Protein AF-A0A8T7KBM4-F1 (afdb_monomer_lite)

pLDDT: mean 81.44, std 12.88, range [52.12, 97.19]

Secondary structure (DSSP, 8-state):
-EEEEE-TT--HHHHHHHHHHH-TTSHHHHTT-EEEEEGGGTSSSTTHHHHHHHHHHHH-GGG--

Foldseek 3Di:
DDEAEDEVVDDLVVVLVVCCVPPVPDVCNVVVVYHYDHCVCVPDDPNVVVVVVVVCCSVCVVVPD

Structure (mmCIF, N/CA/C/O backbone):
data_AF-A0A8T7KBM4-F1
#
_entry.id   AF-A0A8T7KBM4-F1
#
loop_
_atom_site.group_PDB
_atom_site.id
_atom_site.type_symbol
_atom_site.label_atom_id
_atom_site.label_alt_id
_atom_site.label_comp_id
_atom_site.label_asym_id
_atom_site.label_entity_id
_atom_site.label_seq_id
_atom_site.pdbx_PDB_ins_code
_atom_site.Cartn_x
_atom_site.Cartn_y
_atom_site.Cartn_z
_atom_site.occupancy
_atom_site.B_iso_or_equiv
_atom_site.auth_seq_id
_atom_site.auth_comp_id
_atom_site.auth_asym_id
_atom_site.auth_atom_id
_atom_site.pdbx_PDB_model_num
ATOM 1 N N . MET A 1 1 ? -6.888 -6.994 -0.187 1.00 81.56 1 MET A N 1
ATOM 2 C CA . MET A 1 1 ? -5.567 -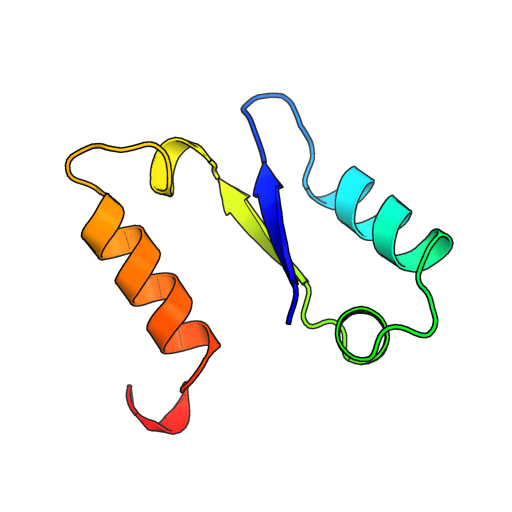6.415 -0.493 1.00 81.56 1 MET A CA 1
ATOM 3 C C . MET A 1 1 ? -5.779 -5.037 -1.095 1.00 81.56 1 MET A C 1
ATOM 5 O O . MET A 1 1 ? -6.733 -4.897 -1.850 1.00 81.56 1 MET A O 1
ATOM 9 N N . ILE A 1 2 ? -4.946 -4.053 -0.749 1.00 85.62 2 ILE A N 1
ATOM 10 C CA . ILE A 1 2 ? -4.914 -2.723 -1.380 1.00 85.62 2 ILE A CA 1
ATOM 11 C C . ILE A 1 2 ? -3.502 -2.493 -1.920 1.00 85.62 2 ILE A C 1
ATOM 13 O O . ILE A 1 2 ? -2.531 -2.663 -1.184 1.00 85.62 2 ILE A O 1
ATOM 17 N N . LEU A 1 3 ? -3.412 -2.107 -3.192 1.00 87.12 3 LEU A N 1
ATOM 18 C CA . LEU A 1 3 ? -2.173 -1.667 -3.825 1.00 87.12 3 LEU A CA 1
ATOM 19 C C . LEU A 1 3 ? -2.111 -0.141 -3.756 1.00 87.12 3 LEU A C 1
ATOM 21 O O . LEU A 1 3 ? -3.074 0.538 -4.115 1.00 87.12 3 LEU A O 1
ATOM 25 N N . ILE A 1 4 ? -1.003 0.395 -3.256 1.00 88.88 4 ILE A N 1
ATOM 26 C CA . ILE A 1 4 ? -0.845 1.817 -2.954 1.00 88.88 4 ILE A CA 1
ATOM 27 C C . ILE A 1 4 ? 0.228 2.377 -3.884 1.00 88.88 4 ILE A C 1
ATOM 29 O O . ILE A 1 4 ? 1.415 2.243 -3.615 1.00 88.88 4 ILE A O 1
ATOM 33 N N . GLY A 1 5 ? -0.177 3.024 -4.976 1.00 83.88 5 GLY A N 1
ATOM 34 C CA . GLY A 1 5 ? 0.777 3.662 -5.887 1.00 83.88 5 GLY A CA 1
ATOM 35 C C . GLY A 1 5 ? 1.506 4.824 -5.207 1.00 83.88 5 GLY A C 1
ATOM 36 O O . GLY A 1 5 ? 0.839 5.774 -4.801 1.00 83.88 5 GLY A O 1
ATOM 37 N N . VAL A 1 6 ? 2.833 4.769 -5.077 1.00 85.25 6 VAL A N 1
ATOM 38 C CA . VAL A 1 6 ? 3.661 5.854 -4.516 1.00 85.25 6 VAL A CA 1
ATOM 39 C C . VAL A 1 6 ? 4.500 6.534 -5.599 1.00 85.25 6 VAL A C 1
ATOM 41 O O . VAL A 1 6 ? 4.983 5.878 -6.522 1.00 85.25 6 VAL A O 1
ATOM 44 N N . TYR A 1 7 ? 4.661 7.853 -5.502 1.00 81.88 7 TYR A N 1
ATOM 45 C CA . TYR A 1 7 ? 5.517 8.654 -6.387 1.00 81.88 7 TYR A CA 1
ATOM 46 C C . TYR A 1 7 ? 6.818 9.042 -5.669 1.00 81.88 7 TYR A C 1
ATOM 48 O O . TYR A 1 7 ? 6.824 9.092 -4.438 1.00 81.88 7 TYR A O 1
ATOM 56 N N . PRO A 1 8 ? 7.912 9.366 -6.387 1.00 77.88 8 PRO A N 1
ATOM 57 C CA . PRO A 1 8 ? 9.111 9.918 -5.760 1.00 77.88 8 PRO A CA 1
ATOM 58 C C . PRO A 1 8 ? 8.777 11.138 -4.887 1.00 77.88 8 PRO A C 1
ATOM 60 O O . PRO A 1 8 ? 8.130 12.077 -5.352 1.00 77.88 8 PRO A O 1
ATOM 63 N N . GLY A 1 9 ? 9.203 11.112 -3.622 1.00 80.62 9 GLY A N 1
ATOM 64 C CA . GLY A 1 9 ? 8.869 12.137 -2.625 1.00 80.62 9 GLY A CA 1
ATOM 65 C C . GLY A 1 9 ? 7.538 11.923 -1.892 1.00 80.62 9 GLY A C 1
ATOM 66 O O . GLY A 1 9 ? 7.121 12.805 -1.146 1.00 80.62 9 GLY A O 1
ATOM 67 N N . GLN A 1 10 ? 6.862 10.787 -2.097 1.00 82.69 10 GLN A N 1
ATOM 68 C CA . GLN A 1 10 ? 5.772 10.323 -1.239 1.00 82.69 10 GLN A CA 1
ATOM 69 C C . GLN A 1 10 ? 6.237 9.139 -0.397 1.00 82.69 10 GLN A C 1
ATOM 71 O O . GLN A 1 10 ? 6.536 8.074 -0.938 1.00 82.69 10 GLN A O 1
ATOM 76 N N . GLU A 1 11 ? 6.207 9.305 0.920 1.00 86.12 11 GLU A N 1
ATOM 77 C CA . GLU A 1 11 ? 6.467 8.212 1.849 1.00 86.12 11 GLU A CA 1
ATOM 78 C C . GLU A 1 11 ? 5.259 7.263 1.875 1.00 86.12 11 GLU A C 1
ATOM 80 O O . GLU A 1 11 ? 4.095 7.677 1.974 1.00 86.12 11 GLU A O 1
ATOM 85 N N . ALA A 1 12 ? 5.520 5.964 1.745 1.00 87.44 12 ALA A N 1
ATOM 86 C CA . ALA A 1 12 ? 4.476 4.942 1.749 1.00 87.44 12 ALA A CA 1
ATOM 87 C C . ALA A 1 12 ? 3.763 4.879 3.109 1.00 87.44 12 ALA A C 1
ATOM 89 O O . ALA A 1 12 ? 2.553 4.644 3.186 1.00 87.44 12 ALA A O 1
ATOM 90 N N . GLU A 1 13 ? 4.521 5.133 4.170 1.00 90.88 13 GLU A N 1
ATOM 91 C CA . GLU A 1 13 ? 4.136 5.120 5.571 1.00 90.88 13 GLU A CA 1
ATOM 92 C C . GLU A 1 13 ? 2.986 6.087 5.842 1.00 90.88 13 GLU A C 1
ATOM 94 O O . GLU A 1 13 ? 2.004 5.703 6.479 1.00 90.88 13 GLU A O 1
ATOM 99 N N . ASP A 1 14 ? 3.043 7.298 5.284 1.00 93.56 14 ASP A N 1
ATOM 100 C CA . ASP A 1 14 ? 2.004 8.315 5.466 1.00 93.56 14 ASP A CA 1
ATOM 101 C C . ASP A 1 14 ? 0.667 7.866 4.861 1.00 93.56 14 ASP A C 1
ATOM 103 O O . ASP A 1 14 ? -0.407 8.051 5.442 1.00 93.56 14 ASP A O 1
ATOM 107 N N . ARG A 1 15 ? 0.717 7.206 3.700 1.00 89.94 15 ARG A N 1
ATOM 108 C CA . ARG A 1 15 ? -0.480 6.703 3.008 1.00 89.94 15 ARG A CA 1
ATOM 109 C C . ARG A 1 15 ? -1.057 5.486 3.722 1.00 89.94 15 ARG A C 1
ATOM 111 O O . ARG A 1 15 ? -2.276 5.356 3.825 1.00 89.94 15 ARG A O 1
ATOM 118 N N . ILE A 1 16 ? -0.199 4.618 4.253 1.00 93.62 16 ILE A N 1
ATOM 119 C CA . ILE A 1 16 ? -0.610 3.487 5.090 1.00 93.62 16 ILE A CA 1
ATOM 120 C C . ILE A 1 16 ? -1.266 3.994 6.379 1.00 93.62 16 ILE A C 1
ATOM 122 O O . ILE A 1 16 ? -2.339 3.508 6.745 1.00 93.62 16 ILE A O 1
ATOM 126 N N . ALA A 1 17 ? -0.672 4.990 7.040 1.00 95.06 17 ALA A N 1
ATOM 127 C CA . ALA A 1 17 ? -1.224 5.605 8.243 1.00 95.06 17 ALA A CA 1
ATOM 128 C C . ALA A 1 17 ? -2.601 6.228 7.972 1.00 95.06 17 ALA A C 1
ATOM 130 O O . ALA A 1 17 ? -3.548 5.980 8.722 1.00 95.06 17 ALA A O 1
ATOM 131 N N . PHE A 1 18 ? -2.745 6.948 6.854 1.00 94.69 18 PHE A N 1
ATOM 132 C CA . PHE A 1 18 ? -4.031 7.473 6.402 1.00 94.69 18 PHE A CA 1
ATOM 133 C C . PHE A 1 18 ? -5.073 6.360 6.211 1.00 94.69 18 PHE A C 1
ATOM 135 O O . PHE A 1 18 ? -6.165 6.437 6.770 1.00 94.69 18 PHE A O 1
ATOM 142 N N . LEU A 1 19 ? -4.738 5.284 5.490 1.00 94.75 19 LEU A N 1
ATOM 143 C CA . LEU A 1 19 ? -5.667 4.173 5.252 1.00 94.75 19 LEU A CA 1
ATOM 144 C C . LEU A 1 19 ? -6.098 3.480 6.551 1.00 94.75 19 LEU A C 1
ATOM 146 O O . LEU A 1 19 ? -7.277 3.155 6.703 1.00 94.75 19 LEU A O 1
ATOM 150 N N . LYS A 1 20 ? -5.171 3.297 7.500 1.00 95.44 20 LYS A N 1
ATOM 151 C CA . LYS A 1 20 ? -5.460 2.723 8.823 1.00 95.44 20 LYS A CA 1
ATOM 152 C C . LYS A 1 20 ? -6.397 3.611 9.645 1.00 95.44 20 LYS A C 1
ATOM 154 O O . LYS A 1 20 ? -7.296 3.089 10.298 1.00 95.44 20 LYS A O 1
ATOM 159 N N . ALA A 1 21 ? -6.230 4.932 9.580 1.00 97.12 21 ALA A N 1
ATOM 160 C CA . ALA A 1 21 ? -7.074 5.880 10.304 1.00 97.12 21 ALA A CA 1
ATOM 161 C C . ALA A 1 21 ? -8.463 6.061 9.667 1.00 97.12 21 ALA A C 1
ATOM 163 O O . ALA A 1 21 ? -9.466 6.136 10.373 1.00 97.12 21 ALA A O 1
ATOM 164 N N . THR A 1 22 ? -8.536 6.140 8.337 1.00 97.19 22 THR A N 1
ATOM 165 C CA . THR A 1 22 ? -9.770 6.482 7.614 1.00 97.19 22 THR A CA 1
ATOM 166 C C . THR A 1 22 ? -10.649 5.269 7.319 1.00 97.19 22 THR A C 1
ATOM 168 O O . THR A 1 22 ? -11.873 5.387 7.335 1.00 97.19 22 THR A O 1
ATOM 171 N N . PHE A 1 23 ? -10.056 4.094 7.084 1.00 95.88 23 PHE A N 1
ATOM 172 C CA . PHE A 1 23 ? -10.784 2.888 6.675 1.00 95.88 23 PHE A CA 1
ATOM 173 C C . PHE A 1 23 ? -10.508 1.680 7.588 1.00 95.88 23 PHE A C 1
ATOM 175 O O . PHE A 1 23 ? -10.181 0.595 7.096 1.00 95.88 23 PHE A O 1
ATOM 182 N N . PRO A 1 24 ? -10.677 1.810 8.917 1.00 95.88 24 PRO A N 1
ATOM 183 C CA . PRO A 1 24 ? -10.271 0.779 9.875 1.00 95.88 24 PRO A CA 1
ATOM 184 C C . PRO A 1 24 ? -11.069 -0.529 9.760 1.00 95.88 24 PRO A C 1
ATOM 186 O O . PRO A 1 24 ? -10.640 -1.562 10.267 1.00 95.88 24 PRO A O 1
ATOM 189 N N . THR A 1 25 ? -12.237 -0.507 9.115 1.00 95.62 25 THR A N 1
ATOM 190 C CA . THR A 1 25 ? -13.114 -1.678 8.952 1.00 95.62 25 THR A CA 1
ATOM 191 C C . THR A 1 25 ? -12.915 -2.409 7.629 1.00 95.62 25 THR A C 1
ATOM 193 O O . THR A 1 25 ? -13.514 -3.461 7.416 1.00 95.62 25 THR A O 1
ATOM 196 N N . VAL A 1 26 ? -12.091 -1.881 6.719 1.00 96.06 26 VAL A N 1
ATOM 197 C CA . VAL A 1 26 ? -11.823 -2.553 5.448 1.00 96.06 26 VAL A CA 1
ATOM 198 C C . VAL A 1 26 ? -10.998 -3.814 5.726 1.00 96.06 26 VAL A C 1
ATOM 200 O O . VAL A 1 26 ? -9.924 -3.704 6.320 1.00 96.06 26 VAL A O 1
ATOM 203 N N . PRO A 1 27 ? -11.407 -5.007 5.246 1.00 95.88 27 PRO A N 1
ATOM 204 C CA . PRO A 1 27 ? -10.688 -6.248 5.535 1.00 95.88 27 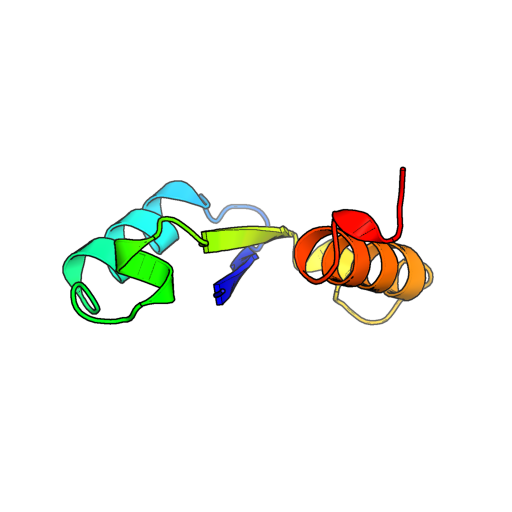PRO A CA 1
ATOM 205 C C . PRO A 1 27 ? -9.209 -6.216 5.135 1.00 95.88 27 PRO A C 1
ATOM 207 O O . PRO A 1 27 ? -8.373 -6.833 5.782 1.00 95.88 27 PRO A O 1
ATOM 210 N N . ALA A 1 28 ? -8.848 -5.486 4.077 1.00 92.81 28 ALA A N 1
ATOM 211 C CA . ALA A 1 28 ? -7.448 -5.323 3.690 1.00 92.81 28 ALA A CA 1
ATOM 212 C C . ALA A 1 28 ? -6.625 -4.521 4.715 1.00 92.81 28 ALA A C 1
ATOM 214 O O . ALA A 1 28 ? -5.461 -4.838 4.912 1.00 92.81 28 ALA A O 1
ATOM 215 N N . VAL A 1 29 ? -7.229 -3.523 5.365 1.00 93.25 29 VAL A N 1
ATOM 216 C CA . VAL A 1 29 ? -6.598 -2.713 6.417 1.00 93.25 29 VAL A CA 1
ATOM 217 C C . VAL A 1 29 ? -6.500 -3.518 7.713 1.00 93.25 29 VAL A C 1
ATOM 219 O O . VAL A 1 29 ? -5.442 -3.553 8.331 1.00 93.25 29 VAL A O 1
ATOM 222 N N . GLN A 1 30 ? -7.570 -4.229 8.083 1.00 95.94 30 GLN A N 1
ATOM 223 C CA . GLN A 1 30 ? -7.605 -5.067 9.288 1.00 95.94 30 GLN A CA 1
ATOM 224 C C . GLN A 1 30 ? -6.589 -6.212 9.255 1.00 95.94 30 GLN A C 1
ATOM 226 O O . GLN A 1 30 ? -6.023 -6.558 10.285 1.00 95.94 30 GLN A O 1
ATOM 231 N N . ASN A 1 31 ? -6.353 -6.784 8.073 1.00 94.25 31 ASN A N 1
ATOM 232 C CA . ASN A 1 31 ? -5.427 -7.900 7.881 1.00 94.25 31 ASN A CA 1
ATOM 233 C C . ASN A 1 31 ? -4.031 -7.456 7.402 1.00 94.25 31 ASN A C 1
ATOM 235 O O . ASN A 1 31 ? -3.281 -8.289 6.906 1.00 94.25 31 ASN A O 1
ATOM 239 N N . ASP A 1 32 ? -3.712 -6.158 7.475 1.00 91.38 32 ASP A N 1
ATOM 240 C CA . ASP A 1 32 ? -2.420 -5.571 7.070 1.00 91.38 32 ASP A CA 1
ATOM 241 C C . ASP A 1 32 ? -1.969 -5.941 5.638 1.00 91.38 32 ASP A C 1
ATOM 243 O O . ASP A 1 32 ? -0.790 -6.076 5.327 1.00 91.38 32 ASP A O 1
ATOM 247 N N . ARG A 1 33 ? -2.931 -6.089 4.717 1.00 92.69 33 ARG A N 1
ATOM 248 C CA . ARG A 1 33 ? -2.701 -6.418 3.298 1.00 92.69 33 ARG A CA 1
ATOM 249 C C . ARG A 1 33 ? -2.596 -5.150 2.448 1.00 92.69 33 ARG A C 1
ATOM 251 O O . ARG A 1 33 ? -3.396 -4.964 1.518 1.00 92.69 33 ARG A O 1
ATOM 258 N N . LEU A 1 34 ? -1.656 -4.279 2.811 1.00 91.62 34 LEU A N 1
ATOM 259 C CA . LEU A 1 34 ? -1.399 -2.970 2.208 1.00 91.62 34 LEU A CA 1
ATOM 260 C C . LEU A 1 34 ? -0.010 -2.971 1.562 1.00 91.62 34 LEU A C 1
ATOM 262 O O . LEU A 1 34 ? 0.991 -3.060 2.263 1.00 91.62 34 LEU A O 1
ATOM 266 N N . TYR A 1 35 ? 0.047 -2.868 0.235 1.00 88.75 35 TYR A N 1
ATOM 267 C CA . TYR A 1 35 ? 1.299 -3.012 -0.509 1.00 88.75 35 TYR A CA 1
ATOM 268 C C . TYR A 1 35 ? 1.599 -1.731 -1.283 1.00 88.75 35 TYR A C 1
ATOM 270 O O . TYR A 1 35 ? 0.912 -1.450 -2.272 1.00 88.75 35 TYR A O 1
ATOM 278 N N . PRO A 1 36 ? 2.576 -0.923 -0.841 1.00 87.06 36 PRO A N 1
ATOM 279 C CA . PRO A 1 36 ? 3.054 0.191 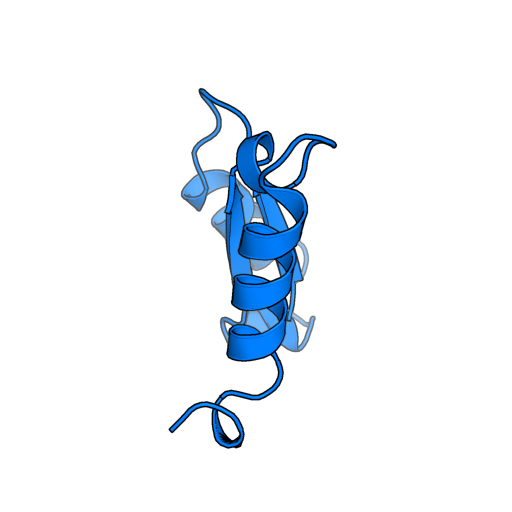-1.636 1.00 87.06 36 PRO A CA 1
ATOM 280 C C . PRO A 1 36 ? 3.761 -0.327 -2.884 1.00 87.06 36 PRO A C 1
ATOM 282 O O . PRO A 1 36 ? 4.606 -1.214 -2.807 1.00 87.06 36 PRO A O 1
ATOM 285 N N . ILE A 1 37 ? 3.394 0.232 -4.032 1.00 82.88 37 ILE A N 1
ATOM 286 C CA . ILE A 1 37 ? 4.022 -0.061 -5.316 1.00 82.88 37 ILE A CA 1
ATOM 287 C C . ILE A 1 37 ? 4.540 1.262 -5.876 1.00 82.88 37 ILE A C 1
ATOM 289 O O . ILE A 1 37 ? 3.745 2.196 -6.042 1.00 82.88 37 ILE A O 1
ATOM 293 N N . PRO A 1 38 ? 5.846 1.383 -6.163 1.00 79.06 38 PRO A N 1
ATOM 294 C CA . PRO A 1 38 ? 6.368 2.525 -6.891 1.00 79.06 38 PRO A CA 1
ATOM 295 C C . PRO A 1 38 ? 5.641 2.658 -8.225 1.00 79.06 38 PRO A C 1
ATOM 297 O O . PRO A 1 38 ? 5.625 1.748 -9.047 1.00 79.06 38 PRO A O 1
ATOM 300 N N . THR A 1 39 ? 5.020 3.808 -8.453 1.00 69.94 39 THR A N 1
ATOM 301 C CA . THR A 1 39 ? 4.242 4.050 -9.675 1.00 69.94 39 THR A CA 1
ATOM 302 C C . THR A 1 39 ? 5.096 3.944 -10.932 1.00 69.94 39 THR A C 1
ATOM 304 O O . THR A 1 39 ? 4.580 3.489 -11.946 1.00 69.94 39 THR A O 1
ATOM 307 N N . ILE A 1 40 ? 6.406 4.213 -10.845 1.00 61.75 40 ILE A N 1
ATOM 308 C CA . ILE A 1 40 ? 7.392 3.969 -11.914 1.00 61.75 40 ILE A CA 1
ATOM 309 C C . ILE A 1 40 ? 7.418 2.512 -12.415 1.00 61.75 40 ILE A C 1
ATOM 311 O O . ILE A 1 40 ? 7.766 2.271 -13.568 1.00 61.75 40 ILE A O 1
ATOM 315 N N . ASP A 1 41 ? 7.006 1.550 -11.585 1.00 59.25 41 ASP A N 1
ATOM 316 C CA . ASP A 1 41 ? 6.916 0.130 -11.943 1.00 59.25 41 ASP A CA 1
ATOM 317 C C . ASP A 1 41 ? 5.538 -0.243 -12.538 1.00 59.25 41 ASP A C 1
ATOM 319 O O . ASP A 1 41 ? 5.341 -1.353 -13.029 1.00 59.25 41 ASP A O 1
ATOM 323 N N . THR A 1 42 ? 4.579 0.693 -12.536 1.00 55.97 42 THR A N 1
ATOM 324 C CA . THR A 1 42 ? 3.205 0.524 -13.062 1.00 55.97 42 THR A CA 1
ATOM 325 C C . THR A 1 42 ? 2.847 1.495 -14.191 1.00 55.97 42 THR A C 1
ATOM 327 O O . THR A 1 42 ? 1.880 1.270 -14.920 1.00 55.97 42 THR A O 1
ATOM 330 N N . GLU A 1 43 ? 3.615 2.572 -14.360 1.00 55.72 43 GLU A N 1
ATOM 331 C CA . GLU A 1 43 ? 3.495 3.506 -15.472 1.00 55.72 43 GLU A CA 1
ATOM 332 C C . GLU A 1 43 ? 4.001 2.826 -16.749 1.00 55.72 43 GLU A C 1
ATOM 334 O O . GLU A 1 43 ? 5.101 2.277 -16.794 1.00 55.72 43 GLU A O 1
ATOM 339 N N . ALA A 1 44 ? 3.151 2.821 -17.778 1.00 52.12 44 ALA A N 1
ATOM 340 C CA . ALA A 1 44 ? 3.317 2.089 -19.028 1.00 52.12 44 ALA A CA 1
ATOM 341 C C . ALA A 1 44 ? 4.713 2.263 -19.665 1.00 52.12 44 ALA A C 1
ATOM 343 O O . ALA A 1 44 ? 4.968 3.188 -20.435 1.00 52.12 44 ALA A O 1
ATOM 344 N N . SER A 1 45 ? 5.608 1.323 -19.375 1.00 55.25 45 SER A N 1
ATOM 345 C CA . SER A 1 45 ? 6.862 1.083 -20.087 1.00 55.25 45 SER A CA 1
ATOM 346 C C . SER A 1 45 ? 7.245 -0.401 -19.958 1.00 55.25 45 SER A C 1
ATOM 348 O O . SER A 1 45 ? 6.462 -1.208 -19.459 1.00 55.25 45 SER A O 1
ATOM 350 N N . VAL A 1 46 ? 8.442 -0.784 -20.410 1.00 54.09 46 VAL A N 1
ATOM 351 C CA . VAL A 1 46 ? 8.987 -2.162 -20.434 1.00 54.09 46 VAL A CA 1
ATOM 352 C C . VAL A 1 46 ? 8.861 -2.972 -19.126 1.00 54.09 46 VAL A C 1
ATOM 354 O O . VAL A 1 46 ? 9.024 -4.186 -19.172 1.00 54.09 46 VAL A O 1
ATOM 357 N N . ARG A 1 47 ? 8.537 -2.345 -17.987 1.00 56.41 47 ARG A N 1
ATOM 358 C CA . ARG A 1 47 ? 8.427 -2.972 -16.653 1.00 56.41 47 ARG A CA 1
ATOM 359 C C . ARG A 1 47 ? 7.017 -3.387 -16.232 1.00 56.41 47 ARG A C 1
ATOM 361 O O . ARG A 1 47 ? 6.847 -3.931 -15.148 1.00 56.41 47 ARG A O 1
ATOM 368 N N . VAL A 1 48 ? 6.003 -3.198 -17.082 1.00 63.41 48 VAL A N 1
ATOM 369 C CA . VAL A 1 48 ? 4.626 -3.659 -16.792 1.00 63.41 48 VAL A CA 1
ATOM 370 C C . VAL A 1 48 ? 4.582 -5.161 -16.471 1.00 63.41 48 VAL A C 1
ATOM 372 O O . VAL A 1 48 ? 3.768 -5.591 -15.659 1.00 63.41 48 VAL A O 1
ATOM 375 N N . ILE A 1 49 ? 5.475 -5.957 -17.070 1.00 67.50 49 ILE A N 1
ATOM 376 C CA . ILE A 1 49 ? 5.591 -7.395 -16.791 1.00 67.50 49 ILE A CA 1
ATOM 377 C C . ILE A 1 49 ? 6.120 -7.654 -15.371 1.00 67.50 49 ILE A C 1
ATOM 379 O O . ILE A 1 49 ? 5.606 -8.543 -14.701 1.00 67.50 49 ILE A O 1
ATOM 383 N N . ASP A 1 50 ? 7.066 -6.851 -14.881 1.00 69.00 50 ASP A N 1
ATOM 384 C CA . ASP A 1 50 ? 7.599 -6.979 -13.518 1.00 69.00 50 ASP A CA 1
ATOM 385 C C . ASP A 1 50 ? 6.540 -6.591 -12.476 1.00 69.00 50 ASP A C 1
ATOM 387 O O . ASP A 1 50 ? 6.351 -7.287 -11.478 1.00 69.00 50 ASP A O 1
ATOM 391 N N . GLY A 1 51 ? 5.782 -5.519 -12.740 1.00 67.25 51 GLY A N 1
ATOM 392 C CA . GLY A 1 51 ? 4.640 -5.133 -11.909 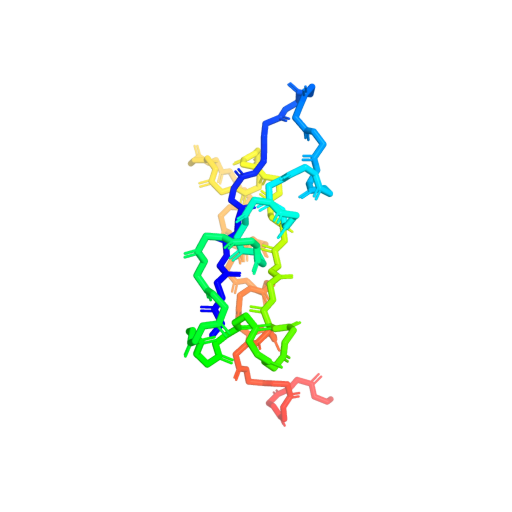1.00 67.25 51 GLY A CA 1
ATOM 393 C C . GLY A 1 51 ? 3.550 -6.212 -11.881 1.00 67.25 51 GLY A C 1
ATOM 394 O O . GLY A 1 51 ? 2.994 -6.509 -10.823 1.00 67.25 51 GLY A O 1
ATOM 395 N N . LEU A 1 52 ? 3.276 -6.853 -13.022 1.00 75.81 52 LEU A N 1
ATOM 396 C CA . LEU A 1 52 ? 2.325 -7.963 -13.107 1.00 75.81 52 LEU A CA 1
ATOM 397 C C . LEU A 1 52 ? 2.805 -9.197 -12.327 1.00 75.81 52 LEU A C 1
ATOM 399 O O . LEU A 1 52 ? 1.998 -9.814 -11.634 1.00 75.81 52 LEU A O 1
ATOM 403 N N . ASP A 1 53 ? 4.096 -9.530 -12.397 1.00 79.12 53 ASP A N 1
ATOM 404 C CA . ASP A 1 53 ? 4.699 -10.638 -11.643 1.00 79.12 53 ASP A CA 1
ATOM 405 C C . ASP A 1 53 ? 4.614 -10.402 -10.125 1.00 79.12 53 ASP A C 1
ATOM 407 O O . ASP A 1 53 ? 4.203 -11.285 -9.370 1.00 79.12 53 ASP A O 1
ATOM 411 N N . GLN A 1 54 ? 4.894 -9.179 -9.663 1.00 77.31 54 GLN A N 1
ATOM 412 C CA . GLN A 1 54 ? 4.738 -8.819 -8.250 1.00 77.31 54 GLN A CA 1
ATOM 413 C C . GLN A 1 54 ? 3.282 -8.935 -7.776 1.00 77.31 54 GLN A C 1
ATOM 415 O O . GLN A 1 54 ? 3.022 -9.474 -6.697 1.00 77.31 54 GLN A O 1
ATOM 420 N N . ILE A 1 55 ? 2.321 -8.477 -8.585 1.00 79.12 55 ILE A N 1
ATOM 421 C CA . ILE A 1 55 ? 0.890 -8.600 -8.273 1.00 79.12 55 ILE A CA 1
ATOM 422 C C . ILE A 1 55 ? 0.468 -10.073 -8.235 1.00 79.12 55 ILE A C 1
ATOM 424 O O . ILE A 1 55 ? -0.258 -10.475 -7.325 1.00 79.12 55 ILE A O 1
ATOM 428 N N . ALA A 1 56 ? 0.932 -10.886 -9.186 1.00 81.25 56 ALA A N 1
ATOM 429 C CA . ALA A 1 56 ? 0.611 -12.307 -9.248 1.00 81.25 56 ALA A CA 1
ATOM 430 C C . ALA A 1 56 ? 1.132 -13.063 -8.014 1.00 81.25 56 ALA A C 1
ATOM 432 O O . ALA A 1 56 ? 0.364 -13.787 -7.379 1.00 81.25 56 ALA A O 1
ATOM 433 N N . LYS A 1 57 ? 2.384 -12.820 -7.605 1.00 81.06 57 LYS A N 1
ATOM 434 C CA . LYS A 1 57 ? 2.979 -13.398 -6.386 1.00 81.06 57 LYS A CA 1
ATOM 435 C C . LYS A 1 57 ? 2.265 -12.957 -5.110 1.00 81.06 57 LYS A C 1
ATOM 437 O O . LYS A 1 57 ? 2.102 -13.752 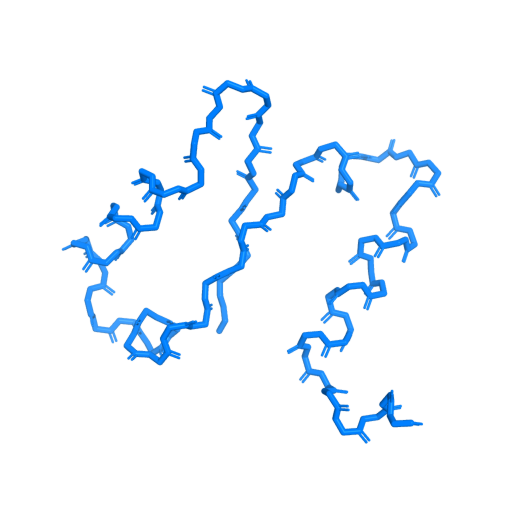-4.189 1.00 81.06 57 LYS A O 1
ATOM 442 N N . ALA A 1 58 ? 1.800 -11.710 -5.053 1.00 77.31 58 ALA A N 1
ATOM 443 C CA . ALA A 1 58 ? 1.028 -11.214 -3.915 1.00 77.31 58 ALA A CA 1
ATOM 444 C C . ALA A 1 58 ? -0.392 -11.814 -3.837 1.00 77.31 58 ALA A C 1
ATOM 446 O O . ALA A 1 58 ? -0.967 -11.914 -2.748 1.00 77.31 58 ALA A O 1
ATOM 447 N N . LEU A 1 59 ? -0.981 -12.183 -4.980 1.00 79.44 59 LEU A N 1
ATOM 448 C CA . LEU A 1 59 ? -2.313 -12.790 -5.059 1.00 79.44 59 LEU A CA 1
ATOM 449 C C . LEU A 1 59 ? -2.303 -14.298 -4.803 1.00 79.44 59 LEU A C 1
ATOM 451 O O . LEU A 1 59 ? -3.231 -14.785 -4.160 1.00 79.44 59 LEU A O 1
ATOM 455 N N . HIS A 1 60 ? -1.284 -14.998 -5.302 1.00 84.56 60 HIS A N 1
ATOM 456 C CA . HIS A 1 60 ? -1.221 -16.459 -5.345 1.00 84.56 60 HIS A CA 1
ATOM 457 C C . HIS A 1 60 ? 0.134 -16.993 -4.864 1.00 84.56 60 HIS A C 1
ATOM 459 O O . HIS A 1 60 ? 0.830 -17.643 -5.642 1.00 84.56 60 HIS A O 1
ATOM 465 N N . PRO A 1 61 ? 0.559 -16.723 -3.617 1.00 75.69 61 PRO A N 1
ATOM 466 C CA 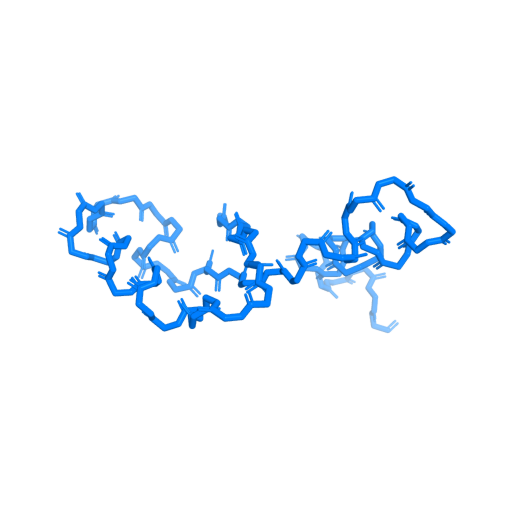. PRO A 1 61 ? 1.868 -17.156 -3.122 1.00 75.69 61 PRO A CA 1
ATOM 467 C C . PRO A 1 61 ? 2.094 -18.674 -3.244 1.00 75.69 61 PRO A C 1
ATOM 469 O O . PRO A 1 61 ? 3.215 -19.104 -3.484 1.00 75.69 61 PRO A O 1
ATOM 472 N N . GLU A 1 62 ? 1.033 -19.479 -3.163 1.00 83.19 62 GLU A N 1
ATOM 473 C CA . GLU A 1 62 ? 1.048 -20.938 -3.319 1.00 83.19 62 GLU A CA 1
ATOM 474 C C . GLU A 1 62 ? 1.431 -21.440 -4.722 1.00 83.19 62 GLU A C 1
ATOM 476 O O . GLU A 1 62 ? 1.767 -22.609 -4.885 1.00 83.19 62 GLU A O 1
ATOM 481 N N . ALA A 1 63 ? 1.351 -20.587 -5.745 1.00 78.00 63 ALA A N 1
ATOM 482 C CA . ALA A 1 63 ? 1.627 -20.956 -7.132 1.00 78.00 63 ALA A CA 1
ATOM 483 C C . ALA A 1 63 ? 3.083 -20.688 -7.560 1.00 78.00 63 ALA A C 1
ATOM 485 O O . ALA A 1 63 ? 3.439 -20.986 -8.700 1.00 78.00 63 ALA A O 1
ATOM 486 N N . PHE A 1 64 ? 3.903 -20.108 -6.675 1.00 74.50 64 PHE A N 1
ATOM 487 C CA . PHE A 1 64 ? 5.262 -19.642 -6.976 1.00 74.50 64 PHE A CA 1
ATOM 488 C C . PHE A 1 64 ? 6.326 -20.186 -6.002 1.00 74.50 64 PHE A C 1
ATOM 490 O O . PHE A 1 64 ? 7.350 -19.528 -5.803 1.00 74.50 64 PHE A O 1
ATOM 497 N N . GLU A 1 65 ? 6.087 -21.359 -5.402 1.00 59.44 65 GLU A N 1
ATOM 498 C CA . GLU A 1 65 ? 7.132 -22.144 -4.714 1.00 59.44 65 GLU A CA 1
ATOM 499 C C . GLU A 1 65 ? 8.195 -22.693 -5.679 1.00 59.44 65 GLU A C 1
ATOM 501 O O . GLU A 1 65 ? 7.832 -23.142 -6.794 1.00 59.44 65 GLU A O 1
#

Radius of gyration: 13.08 Å; chains: 1; bounding box: 22×34×31 Å

Sequence (65 aa):
MILIGVYPGQEAEDRIAFLKATFPTVPAVQNDRLYPIPTIDTEASVRVIDGLDQIAKALHPEAFE